Protein AF-A0A961SZR9-F1 (afdb_monomer_lite)

Foldseek 3Di:
DDPPDPPDDPVPPDPCVVVVVVVVVVVVVVLLVVQLVVLLVVLCCCQPVVVCHPVNSVVSSVVSSVVSVVVD

pLDDT: mean 86.39, std 16.59, range [46.81, 98.06]

Structure (mmCIF, N/CA/C/O backbone):
data_AF-A0A961SZR9-F1
#
_entry.id   AF-A0A961SZR9-F1
#
loop_
_atom_site.group_PDB
_atom_site.id
_atom_site.type_symbol
_atom_site.label_atom_id
_atom_site.label_alt_id
_atom_site.label_comp_id
_atom_site.label_asym_id
_atom_site.label_entity_id
_atom_site.label_seq_id
_atom_site.pdbx_PDB_ins_code
_atom_site.Cartn_x
_atom_site.Cartn_y
_atom_site.Cartn_z
_atom_site.occupancy
_atom_site.B_iso_or_equiv
_atom_site.auth_seq_id
_atom_site.auth_comp_id
_atom_site.auth_asym_id
_atom_site.auth_atom_id
_atom_site.pdbx_PDB_model_num
ATOM 1 N N . MET A 1 1 ? -32.210 -8.864 58.350 1.00 46.81 1 MET A N 1
ATOM 2 C CA . MET A 1 1 ? -30.923 -8.241 57.972 1.00 46.81 1 MET A CA 1
ATOM 3 C C . MET A 1 1 ? -30.812 -8.267 56.460 1.00 46.81 1 MET A C 1
ATOM 5 O O . MET A 1 1 ? -30.559 -9.316 55.886 1.00 46.81 1 MET A O 1
ATOM 9 N N . ALA A 1 2 ? -31.106 -7.137 55.822 1.00 48.94 2 ALA A N 1
ATOM 10 C CA . ALA A 1 2 ? -30.940 -6.962 54.388 1.00 48.94 2 ALA A CA 1
ATOM 11 C C . ALA A 1 2 ? -29.445 -6.849 54.058 1.00 48.94 2 ALA A C 1
ATOM 13 O O . ALA A 1 2 ? -28.772 -5.960 54.572 1.00 48.94 2 ALA A O 1
ATOM 14 N N . LYS A 1 3 ? -28.937 -7.724 53.186 1.00 54.69 3 LYS A N 1
ATOM 15 C CA . LYS A 1 3 ? -27.698 -7.482 52.436 1.00 54.69 3 LYS A CA 1
ATOM 16 C C . LYS A 1 3 ? -28.060 -7.348 50.959 1.00 54.69 3 LYS A C 1
ATOM 18 O O . LYS A 1 3 ? -27.800 -8.236 50.158 1.00 54.69 3 LYS A O 1
ATOM 23 N N . ALA A 1 4 ? -28.717 -6.241 50.625 1.00 52.81 4 ALA A N 1
ATOM 24 C CA . ALA A 1 4 ? -28.852 -5.770 49.253 1.00 52.81 4 ALA A CA 1
ATOM 25 C C . ALA A 1 4 ? -27.792 -4.685 49.046 1.00 52.81 4 ALA A C 1
ATOM 27 O O . ALA A 1 4 ? -27.962 -3.535 49.437 1.00 52.81 4 ALA A O 1
ATOM 28 N N . GLY A 1 5 ? -26.654 -5.106 48.511 1.00 49.88 5 GLY A N 1
ATOM 29 C CA . GLY A 1 5 ? -25.518 -4.249 48.210 1.00 49.88 5 GLY A CA 1
ATOM 30 C C . GLY A 1 5 ? -24.586 -4.962 47.244 1.00 49.88 5 GLY A C 1
ATOM 31 O O . GLY A 1 5 ? -23.424 -5.171 47.565 1.00 49.88 5 GLY A O 1
ATOM 32 N N . ASN A 1 6 ? -25.123 -5.398 46.101 1.00 53.19 6 ASN A N 1
ATOM 33 C CA . ASN A 1 6 ? -24.334 -5.785 44.933 1.00 53.19 6 ASN A CA 1
ATOM 34 C C . ASN A 1 6 ? -24.599 -4.782 43.802 1.00 53.19 6 ASN A C 1
ATOM 36 O O . ASN A 1 6 ? -25.306 -5.073 42.843 1.00 53.19 6 ASN A O 1
ATOM 40 N N . HIS A 1 7 ? -24.062 -3.575 43.952 1.00 47.38 7 HIS A N 1
ATOM 41 C CA . HIS A 1 7 ? -24.010 -2.573 42.886 1.00 47.38 7 HIS A CA 1
ATOM 42 C C . HIS A 1 7 ? -22.543 -2.350 42.495 1.00 47.38 7 HIS A C 1
ATOM 44 O O . HIS A 1 7 ? -22.037 -1.240 42.623 1.00 47.38 7 HIS A O 1
ATOM 50 N N . GLY A 1 8 ? -21.832 -3.424 42.126 1.00 50.34 8 GLY A N 1
ATOM 51 C CA . GLY A 1 8 ? -20.383 -3.365 41.886 1.00 50.34 8 GLY A CA 1
ATOM 52 C C . GLY A 1 8 ? -19.866 -4.055 40.625 1.00 50.34 8 GLY A C 1
ATOM 53 O O . GLY A 1 8 ? -18.855 -3.611 40.100 1.00 50.34 8 GLY A O 1
ATOM 54 N N . GLU A 1 9 ? -20.537 -5.089 40.103 1.00 52.53 9 GLU A N 1
ATOM 55 C CA . GLU A 1 9 ? -19.943 -5.913 39.025 1.00 52.53 9 GLU A CA 1
ATOM 56 C C . GLU A 1 9 ? -20.857 -6.152 37.810 1.00 52.53 9 GLU A C 1
ATOM 58 O O . GLU A 1 9 ? -20.413 -6.692 36.805 1.00 52.53 9 GLU A O 1
ATOM 63 N N . THR A 1 10 ? -22.117 -5.706 37.842 1.00 53.22 10 THR A N 1
ATOM 64 C CA . THR A 1 10 ? -23.079 -5.899 36.733 1.00 53.22 10 THR A CA 1
ATOM 65 C C . THR A 1 10 ? -23.672 -4.599 36.183 1.00 53.22 10 THR A C 1
ATOM 67 O O . THR A 1 10 ? -24.531 -4.636 35.308 1.00 53.22 10 THR A O 1
ATOM 70 N N . ALA A 1 11 ? -23.215 -3.435 36.660 1.00 50.91 11 ALA A N 1
ATOM 71 C CA . ALA A 1 11 ? -23.769 -2.133 36.272 1.00 50.91 11 ALA A CA 1
ATOM 72 C C . ALA A 1 11 ? -23.215 -1.571 34.946 1.00 50.91 11 ALA A C 1
ATOM 74 O O . ALA A 1 11 ? -23.719 -0.566 34.462 1.00 50.91 11 ALA A O 1
ATOM 75 N N . ASN A 1 12 ? -22.209 -2.210 34.341 1.00 58.59 12 ASN A N 1
ATOM 76 C CA . ASN A 1 12 ? -21.712 -1.861 33.008 1.00 58.59 12 ASN A CA 1
ATOM 77 C C . ASN A 1 12 ? -21.369 -3.136 32.229 1.00 58.59 12 ASN A C 1
ATOM 79 O O . ASN A 1 12 ? -20.213 -3.377 31.891 1.00 58.59 12 ASN A O 1
ATOM 83 N N . ALA A 1 13 ? -22.371 -3.968 31.937 1.00 63.22 13 ALA A N 1
ATOM 84 C CA . ALA A 1 13 ? -22.262 -4.921 30.834 1.00 63.22 13 ALA A CA 1
ATOM 85 C C . ALA A 1 13 ? -22.247 -4.116 29.522 1.00 63.22 13 ALA A C 1
ATOM 87 O O . ALA A 1 13 ? -23.262 -3.991 28.841 1.00 63.22 13 ALA A O 1
ATOM 88 N N . MET A 1 14 ? -21.125 -3.448 29.245 1.00 72.69 14 MET A N 1
ATOM 89 C CA . MET A 1 14 ? -20.940 -2.694 28.014 1.00 72.69 14 MET A CA 1
ATOM 90 C C . MET A 1 14 ? -20.947 -3.690 26.853 1.00 72.69 14 MET A C 1
ATOM 92 O O . MET A 1 14 ? -20.345 -4.759 26.954 1.00 72.69 14 MET A O 1
ATOM 96 N N . ASP A 1 15 ? -21.638 -3.362 25.765 1.00 79.62 15 ASP A N 1
ATOM 97 C CA . ASP A 1 15 ? -21.658 -4.212 24.578 1.00 79.62 15 ASP A CA 1
ATOM 98 C C . ASP A 1 15 ? -20.285 -4.185 23.888 1.00 79.62 15 ASP A C 1
ATOM 100 O O . ASP A 1 15 ? -19.952 -3.286 23.108 1.00 79.62 15 ASP A O 1
ATOM 104 N N . TYR A 1 16 ? -19.459 -5.176 24.221 1.00 85.06 16 TYR A N 1
ATOM 105 C CA . TYR A 1 16 ? -18.123 -5.340 23.661 1.00 85.06 16 TYR A CA 1
ATOM 106 C C . TYR A 1 16 ? -18.139 -5.844 22.217 1.00 85.06 16 TYR A C 1
ATOM 108 O O . TYR A 1 16 ? -17.152 -5.642 21.508 1.00 85.06 16 TYR A O 1
ATOM 116 N N . ALA A 1 17 ? -19.238 -6.445 21.745 1.00 87.88 17 ALA A N 1
ATOM 117 C CA . ALA A 1 17 ? -19.300 -6.983 20.388 1.00 87.88 17 ALA A CA 1
ATOM 118 C C . ALA A 1 17 ? -19.155 -5.862 19.347 1.00 87.88 17 ALA A C 1
ATOM 120 O O . ALA A 1 17 ? -18.423 -5.996 18.363 1.00 87.88 17 ALA A O 1
ATOM 121 N N . GLU A 1 18 ? -19.779 -4.712 19.602 1.00 89.31 18 GLU A N 1
ATOM 122 C CA . GLU A 1 18 ? -19.673 -3.539 18.732 1.00 89.31 18 GLU A CA 1
ATOM 123 C C . GLU A 1 18 ? -18.311 -2.830 18.822 1.00 89.31 18 GLU A C 1
ATOM 125 O O . GLU A 1 18 ? -17.791 -2.340 17.809 1.00 89.31 18 GLU A O 1
ATOM 130 N N . HIS A 1 19 ?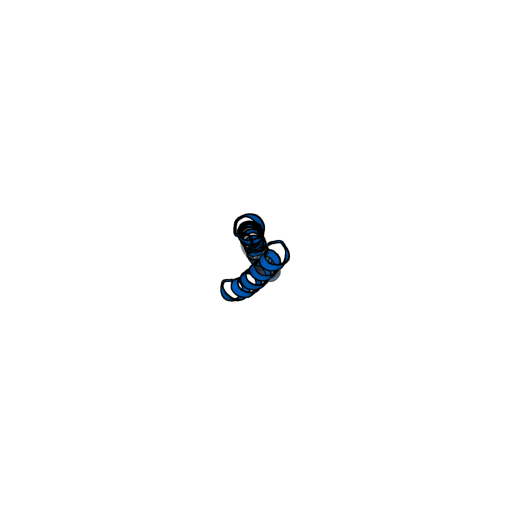 -17.688 -2.830 20.007 1.00 90.00 19 HIS A N 1
ATOM 131 C CA . HIS A 1 19 ? -16.322 -2.326 20.189 1.00 90.00 19 HIS A CA 1
ATOM 132 C C . HIS A 1 19 ? -15.312 -3.149 19.385 1.00 90.00 19 HIS A C 1
ATOM 134 O O . HIS A 1 19 ? -14.514 -2.581 18.633 1.00 90.00 19 HIS A O 1
ATOM 140 N N . GLU A 1 20 ? -15.371 -4.479 19.480 1.00 92.25 20 GLU A N 1
ATOM 141 C CA . GLU A 1 20 ? -14.469 -5.353 18.729 1.00 92.25 20 GLU A CA 1
ATOM 142 C C . GLU A 1 20 ? -14.714 -5.266 17.223 1.00 92.25 20 GLU A C 1
ATOM 144 O O . GLU A 1 20 ? -13.758 -5.169 16.448 1.00 92.25 20 GLU A O 1
ATOM 149 N N . ARG A 1 21 ? -15.980 -5.207 16.787 1.00 93.25 21 ARG A N 1
ATOM 150 C CA . ARG A 1 21 ? -16.325 -5.051 15.366 1.00 93.25 21 ARG A CA 1
ATOM 151 C C . ARG A 1 21 ? -15.683 -3.802 14.765 1.00 93.25 21 ARG A C 1
ATOM 153 O O . ARG A 1 21 ? -15.049 -3.875 13.707 1.00 93.25 21 ARG A O 1
ATOM 160 N N . THR A 1 22 ? -15.816 -2.666 15.445 1.00 95.62 22 THR A N 1
ATOM 161 C CA . THR A 1 22 ? -15.258 -1.388 14.980 1.00 95.62 22 THR A CA 1
ATOM 162 C C . THR A 1 22 ? -13.733 -1.398 15.033 1.00 95.62 22 THR A C 1
ATOM 164 O O . THR A 1 22 ? -13.082 -0.957 14.083 1.00 95.62 22 THR A O 1
ATOM 167 N N . TYR A 1 23 ? -13.149 -1.968 16.089 1.00 95.75 23 TYR A N 1
ATOM 168 C CA . TYR A 1 23 ? -11.701 -2.111 16.220 1.00 95.75 23 TYR A CA 1
ATOM 169 C C . TYR A 1 23 ? -11.099 -2.978 15.105 1.00 95.75 23 TYR A C 1
ATOM 171 O O . TYR A 1 23 ? -10.108 -2.592 14.482 1.00 95.75 23 TYR A O 1
ATOM 179 N N . HIS A 1 24 ? -11.732 -4.102 14.760 1.00 96.31 24 HIS A N 1
ATOM 180 C CA . HIS A 1 24 ? -11.313 -4.923 13.625 1.00 96.31 24 HIS A CA 1
ATOM 181 C C . HIS A 1 24 ? -11.436 -4.182 12.291 1.00 96.31 24 HIS A C 1
ATOM 183 O O . HIS A 1 24 ? -10.564 -4.331 11.430 1.00 96.31 24 HIS A O 1
ATOM 189 N N . GLY A 1 25 ? -12.479 -3.366 12.117 1.00 97.19 25 GLY A N 1
ATOM 190 C CA . GLY A 1 25 ? -12.613 -2.472 10.966 1.00 97.19 25 GLY A CA 1
ATOM 191 C C . GLY A 1 25 ? -11.454 -1.476 10.875 1.00 97.19 25 GLY A C 1
ATOM 192 O O . GLY A 1 25 ? -10.805 -1.379 9.832 1.00 97.19 25 GLY A O 1
ATOM 193 N N . PHE A 1 26 ? -11.137 -0.807 11.984 1.00 97.50 26 PHE A N 1
ATOM 194 C CA . PHE A 1 26 ? -10.012 0.122 12.090 1.00 97.50 26 PHE A CA 1
ATOM 195 C C . PHE A 1 26 ? -8.671 -0.551 11.776 1.00 97.50 26 PHE A C 1
ATOM 197 O O . PHE A 1 26 ? -7.885 -0.016 10.991 1.00 97.50 26 PHE A O 1
ATOM 204 N N . LEU A 1 27 ? -8.415 -1.739 12.330 1.00 97.38 27 LEU A N 1
ATOM 205 C CA . LEU A 1 27 ? -7.186 -2.484 12.063 1.00 97.38 27 LEU A CA 1
ATOM 206 C C . LEU A 1 27 ? -7.066 -2.865 10.587 1.00 97.38 27 LEU A C 1
ATOM 208 O O . LEU A 1 27 ? -6.006 -2.667 9.995 1.00 97.38 27 LEU A O 1
ATOM 212 N N . LYS A 1 28 ? -8.142 -3.375 9.973 1.00 96.56 28 LYS A N 1
ATOM 213 C CA . LYS A 1 28 ? -8.148 -3.705 8.540 1.00 96.56 28 LYS A CA 1
ATOM 214 C C . LYS A 1 28 ? -7.858 -2.465 7.696 1.00 96.56 28 LYS A C 1
ATOM 216 O O . LYS A 1 28 ? -6.958 -2.507 6.861 1.00 96.56 28 LYS A O 1
ATOM 221 N N . LEU A 1 29 ? -8.563 -1.362 7.949 1.00 97.19 29 LEU A N 1
ATOM 222 C CA . LEU A 1 29 ? -8.369 -0.104 7.226 1.00 97.19 29 LEU A CA 1
ATOM 223 C C . LEU A 1 29 ? -6.934 0.415 7.373 1.00 97.19 29 LEU A C 1
ATOM 225 O O . LEU A 1 29 ? -6.306 0.785 6.383 1.00 97.19 29 LEU A O 1
ATOM 229 N N . THR A 1 30 ? -6.401 0.401 8.593 1.00 97.75 30 THR A N 1
ATOM 230 C CA . THR A 1 30 ? -5.042 0.867 8.890 1.00 97.75 30 THR A CA 1
ATOM 231 C C . THR A 1 30 ? -3.998 0.042 8.144 1.00 97.75 30 THR A C 1
ATOM 233 O O . THR A 1 30 ? -3.135 0.616 7.481 1.00 97.75 30 THR A O 1
ATOM 236 N N . LYS A 1 31 ? -4.093 -1.294 8.175 1.00 96.31 31 LYS A N 1
ATOM 237 C CA . LYS A 1 31 ? -3.157 -2.170 7.453 1.00 96.31 31 LYS A CA 1
ATOM 238 C C . LYS A 1 31 ? -3.187 -1.915 5.945 1.00 96.31 31 LYS A C 1
ATOM 240 O O . LYS A 1 31 ? -2.132 -1.730 5.344 1.00 96.31 31 LYS A O 1
ATOM 245 N N . TRP A 1 32 ? -4.380 -1.833 5.352 1.00 97.25 32 TRP A N 1
ATOM 246 C CA . TRP A 1 32 ? -4.535 -1.534 3.924 1.00 97.25 32 TRP A CA 1
ATOM 247 C C . TRP A 1 32 ? -4.017 -0.144 3.548 1.00 97.25 32 TRP A C 1
ATOM 249 O O . TRP A 1 32 ? -3.402 0.017 2.496 1.00 97.25 32 TRP A O 1
ATOM 259 N N . THR A 1 33 ? -4.207 0.846 4.420 1.00 97.56 33 THR A N 1
ATOM 260 C CA . THR A 1 33 ? -3.719 2.216 4.202 1.00 97.56 33 THR A CA 1
ATOM 261 C C . THR A 1 33 ? -2.194 2.259 4.220 1.00 97.56 33 THR A C 1
ATOM 263 O O . THR A 1 33 ? -1.583 2.797 3.299 1.00 97.56 33 THR A O 1
ATOM 266 N N . ILE A 1 34 ? -1.568 1.642 5.226 1.00 97.62 34 ILE A N 1
ATOM 267 C CA . ILE A 1 34 ? -0.105 1.576 5.336 1.00 97.62 34 ILE A CA 1
ATOM 268 C C . ILE A 1 34 ? 0.487 0.827 4.138 1.00 97.62 34 ILE A C 1
ATOM 270 O O . ILE A 1 34 ? 1.428 1.323 3.519 1.00 97.62 34 ILE A O 1
ATOM 274 N N . ALA A 1 35 ? -0.082 -0.324 3.767 1.00 97.38 35 ALA A N 1
ATOM 275 C CA . ALA A 1 35 ? 0.362 -1.076 2.596 1.00 97.38 35 ALA A CA 1
ATOM 276 C C . ALA A 1 35 ? 0.235 -0.260 1.301 1.00 97.38 35 ALA A C 1
ATOM 278 O O . ALA A 1 35 ? 1.170 -0.234 0.502 1.00 97.38 35 ALA A O 1
ATOM 279 N N . GLY A 1 36 ? -0.868 0.475 1.128 1.00 97.00 36 GLY A N 1
ATOM 280 C CA . GLY A 1 36 ? -1.061 1.388 0.001 1.00 97.00 36 GLY A CA 1
ATOM 281 C C . GLY A 1 36 ? -0.014 2.504 -0.049 1.00 97.00 36 GLY A C 1
ATOM 282 O O . GLY A 1 36 ? 0.560 2.751 -1.109 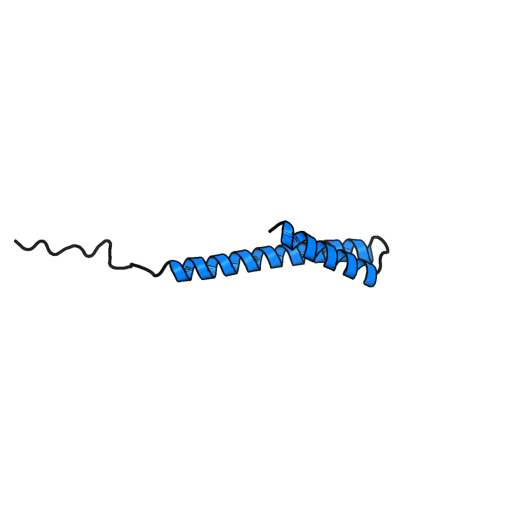1.00 97.00 36 GLY A O 1
ATOM 283 N N . CYS A 1 37 ? 0.295 3.136 1.088 1.00 98.06 37 CYS A N 1
ATOM 284 C CA . CYS A 1 37 ? 1.355 4.145 1.183 1.00 98.06 37 CYS A CA 1
ATOM 285 C C . CYS A 1 37 ? 2.723 3.569 0.791 1.00 98.06 37 CYS A C 1
ATOM 287 O O . CYS A 1 37 ? 3.430 4.168 -0.018 1.00 98.06 37 CYS A O 1
ATOM 289 N N . VAL A 1 38 ? 3.091 2.400 1.322 1.00 97.56 38 VAL A N 1
ATOM 290 C CA . VAL A 1 38 ? 4.368 1.741 1.000 1.00 97.56 38 VAL A CA 1
ATOM 291 C C . VAL A 1 38 ? 4.433 1.370 -0.485 1.00 97.56 38 VAL A C 1
ATOM 293 O O . VAL A 1 38 ? 5.421 1.685 -1.150 1.00 97.56 38 VAL A O 1
ATOM 296 N N . ALA A 1 39 ? 3.373 0.767 -1.028 1.00 97.38 39 ALA A N 1
ATOM 297 C CA . ALA A 1 39 ? 3.291 0.406 -2.441 1.00 97.38 39 ALA A CA 1
ATOM 298 C C . ALA A 1 39 ? 3.412 1.634 -3.354 1.00 97.38 39 ALA A C 1
ATOM 300 O O . ALA A 1 39 ? 4.122 1.579 -4.358 1.00 97.38 39 ALA A O 1
ATOM 301 N N . LEU A 1 40 ? 2.772 2.753 -2.995 1.00 96.69 40 LEU A N 1
ATOM 302 C CA . LEU A 1 40 ? 2.856 4.008 -3.744 1.00 96.69 40 LEU A CA 1
ATOM 303 C C . LEU A 1 40 ? 4.286 4.554 -3.769 1.00 96.69 40 LEU A C 1
ATOM 305 O O . LEU A 1 40 ? 4.782 4.921 -4.834 1.00 96.69 40 LEU A O 1
ATOM 309 N N . LEU A 1 41 ? 4.966 4.570 -2.620 1.00 96.88 41 LEU A N 1
ATOM 310 C CA . LEU A 1 41 ? 6.347 5.047 -2.533 1.00 96.88 41 LEU A CA 1
ATOM 311 C C . LEU A 1 41 ? 7.294 4.193 -3.388 1.00 96.88 41 LEU A C 1
ATOM 313 O O . LEU A 1 41 ? 8.114 4.743 -4.123 1.00 96.88 41 LEU A O 1
ATOM 317 N N . ILE A 1 42 ? 7.144 2.864 -3.359 1.00 96.25 42 ILE A N 1
ATOM 318 C CA . ILE A 1 42 ? 7.945 1.951 -4.191 1.00 96.25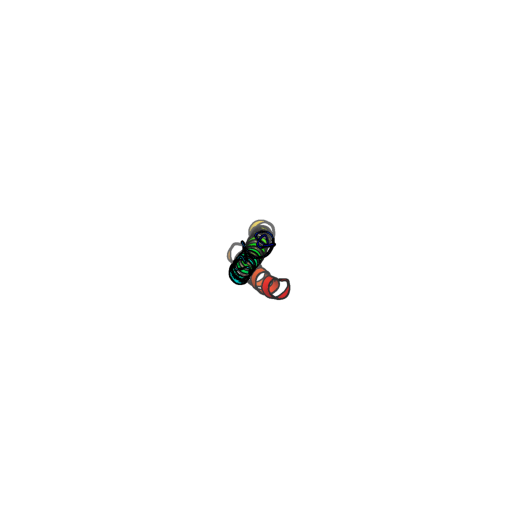 42 ILE A CA 1
ATOM 319 C C . ILE A 1 42 ? 7.627 2.140 -5.680 1.00 96.25 42 ILE A C 1
ATOM 321 O O . ILE A 1 42 ? 8.535 2.180 -6.509 1.00 96.25 42 ILE A O 1
ATOM 325 N N . ALA A 1 43 ? 6.353 2.297 -6.035 1.00 96.50 43 ALA A N 1
ATOM 326 C CA . ALA A 1 43 ? 5.932 2.518 -7.413 1.00 96.50 43 ALA A CA 1
ATOM 327 C C . ALA A 1 43 ? 6.463 3.837 -7.987 1.00 96.50 43 ALA A C 1
ATOM 329 O O . ALA A 1 43 ? 6.923 3.865 -9.127 1.00 96.50 43 ALA A O 1
ATOM 330 N N . MET A 1 44 ? 6.454 4.918 -7.201 1.00 95.19 44 MET A N 1
ATOM 331 C CA . MET A 1 44 ? 7.068 6.191 -7.588 1.00 95.19 44 MET A CA 1
ATOM 332 C C . MET A 1 44 ? 8.587 6.056 -7.709 1.00 95.19 44 MET A C 1
ATOM 334 O O . MET A 1 44 ? 9.173 6.580 -8.657 1.00 95.19 44 MET A O 1
ATOM 338 N N . ALA A 1 45 ? 9.219 5.306 -6.800 1.00 95.00 45 ALA A N 1
ATOM 339 C CA . ALA A 1 45 ? 10.644 5.023 -6.885 1.00 95.00 45 ALA A CA 1
ATOM 340 C C . ALA A 1 45 ? 10.992 4.309 -8.206 1.00 95.00 45 ALA A C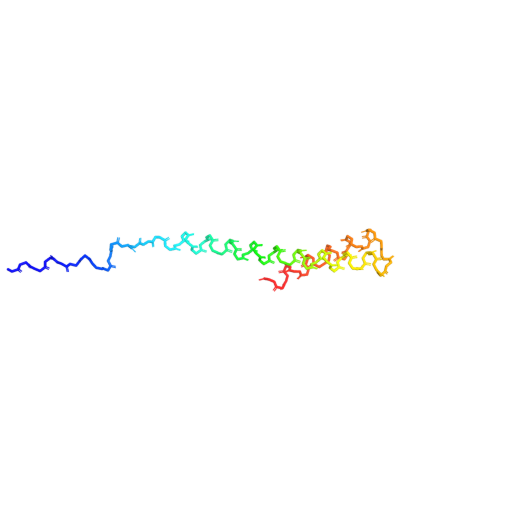 1
ATOM 342 O O . ALA A 1 45 ? 11.855 4.767 -8.953 1.00 95.00 45 ALA A O 1
ATOM 343 N N . ALA A 1 46 ? 10.265 3.244 -8.549 1.00 93.62 46 ALA A N 1
ATOM 344 C CA . ALA A 1 46 ? 10.462 2.516 -9.800 1.00 93.62 46 ALA A CA 1
ATOM 345 C C . ALA A 1 46 ? 10.121 3.373 -11.037 1.00 93.62 46 ALA A C 1
ATOM 347 O O . ALA A 1 46 ? 10.906 3.448 -11.982 1.00 93.62 46 ALA A O 1
ATOM 348 N N . GLY A 1 47 ? 8.977 4.057 -11.028 1.00 92.81 47 GLY A N 1
ATOM 349 C CA . GLY A 1 47 ? 8.494 4.846 -12.162 1.00 92.81 47 GLY A CA 1
ATOM 350 C C . GLY A 1 47 ? 9.414 6.009 -12.534 1.00 92.81 47 GLY A C 1
ATOM 351 O O . GLY A 1 47 ? 9.676 6.221 -13.718 1.00 92.81 47 GLY A O 1
ATOM 352 N N . PHE A 1 48 ? 9.941 6.738 -11.544 1.00 89.19 48 PHE A N 1
ATOM 353 C CA . PHE A 1 48 ? 10.751 7.935 -11.791 1.00 89.19 48 PHE A CA 1
ATOM 354 C C . PHE A 1 48 ? 12.261 7.680 -11.765 1.00 89.19 48 PHE A C 1
ATOM 356 O O . PHE A 1 48 ? 12.970 8.242 -12.596 1.00 89.19 48 PHE A O 1
ATOM 363 N N . PHE A 1 49 ? 12.769 6.834 -10.860 1.00 88.25 49 PHE A N 1
ATOM 364 C CA . PHE A 1 49 ? 14.219 6.639 -10.707 1.00 88.25 49 PHE A CA 1
ATOM 365 C C . PHE A 1 49 ? 14.770 5.451 -11.501 1.00 88.25 49 PHE A C 1
ATOM 367 O O . PHE A 1 49 ? 15.927 5.491 -11.906 1.00 88.25 49 PHE A O 1
ATOM 374 N N . ALA A 1 50 ? 13.966 4.415 -11.765 1.00 87.56 50 ALA A N 1
ATOM 375 C CA . ALA A 1 50 ? 14.402 3.242 -12.534 1.00 87.56 50 ALA A CA 1
ATOM 376 C C . ALA A 1 50 ? 13.994 3.287 -14.022 1.00 87.56 50 ALA A C 1
ATOM 378 O O . ALA A 1 50 ? 14.198 2.318 -14.748 1.00 87.56 50 ALA A O 1
ATOM 379 N N . GLY A 1 51 ? 13.438 4.409 -14.498 1.00 85.94 51 GLY A N 1
ATOM 380 C CA . GLY A 1 51 ? 13.157 4.639 -15.922 1.00 85.94 51 GLY A CA 1
ATOM 381 C C . GLY A 1 51 ? 11.916 3.928 -16.476 1.00 85.94 51 GLY A C 1
ATOM 382 O O . GLY A 1 51 ? 11.674 3.980 -17.679 1.00 85.94 51 GLY A O 1
ATOM 383 N N . PHE A 1 52 ? 11.100 3.300 -15.624 1.00 86.94 52 PHE A N 1
ATOM 384 C CA . PHE A 1 52 ? 9.867 2.611 -16.030 1.00 86.94 52 PHE A CA 1
ATOM 385 C C . PHE A 1 52 ? 8.735 3.564 -16.468 1.00 86.94 52 PHE A C 1
ATOM 387 O O . PHE A 1 52 ? 7.754 3.130 -17.080 1.00 86.94 52 PHE A O 1
ATOM 394 N N . GLY A 1 53 ? 8.852 4.860 -16.160 1.00 91.19 53 GLY A N 1
ATOM 395 C CA . GLY A 1 53 ? 7.852 5.878 -16.473 1.00 91.19 53 GLY A CA 1
ATOM 396 C C . GLY A 1 53 ? 6.542 5.696 -15.697 1.00 91.19 53 GLY A C 1
ATOM 397 O O . GLY A 1 53 ? 6.424 4.854 -14.805 1.00 91.19 53 GLY A O 1
ATOM 398 N N . LEU A 1 54 ? 5.523 6.488 -16.052 1.00 91.12 54 LEU A N 1
ATOM 399 C CA . LEU A 1 54 ? 4.220 6.466 -15.374 1.00 91.12 54 LEU A CA 1
ATOM 400 C C . LEU A 1 54 ? 3.529 5.101 -15.494 1.00 91.12 54 LEU A C 1
ATOM 402 O O . LEU A 1 54 ? 3.063 4.553 -14.500 1.00 91.12 54 LEU A O 1
ATOM 406 N N . PHE A 1 55 ? 3.488 4.534 -16.701 1.00 93.56 55 PHE A N 1
ATOM 407 C CA . PHE A 1 55 ? 2.807 3.263 -16.944 1.00 93.56 55 PHE A CA 1
ATOM 408 C C . PHE A 1 55 ? 3.481 2.097 -16.219 1.00 93.56 55 PHE A C 1
ATOM 410 O O . PHE A 1 55 ? 2.789 1.289 -15.604 1.00 93.56 55 PHE A O 1
ATOM 417 N N . GLY A 1 56 ? 4.815 2.030 -16.216 1.00 93.81 56 GLY A N 1
ATOM 418 C CA . GLY A 1 56 ? 5.520 0.994 -15.466 1.00 93.81 56 GLY A CA 1
ATOM 419 C C . GLY A 1 56 ? 5.379 1.168 -13.950 1.00 93.81 56 GLY A C 1
ATOM 420 O O . GLY A 1 56 ? 5.172 0.181 -13.248 1.00 93.81 56 GLY A O 1
ATOM 421 N N . GLY A 1 57 ? 5.360 2.408 -13.447 1.00 95.12 57 GLY A N 1
ATOM 422 C CA . GLY A 1 57 ? 5.028 2.695 -12.047 1.00 95.12 57 GLY A CA 1
ATOM 423 C C . GLY A 1 57 ? 3.625 2.213 -11.653 1.00 95.12 57 GLY A C 1
ATOM 424 O O . GLY A 1 57 ? 3.469 1.579 -10.612 1.00 95.12 57 GLY A O 1
ATOM 425 N N . ILE A 1 58 ? 2.612 2.429 -12.502 1.00 95.75 58 ILE A N 1
ATOM 426 C CA . ILE A 1 58 ? 1.236 1.946 -12.267 1.00 95.75 58 ILE A CA 1
ATOM 427 C C . ILE A 1 58 ? 1.183 0.413 -12.214 1.00 95.75 58 ILE A C 1
ATOM 429 O O . ILE A 1 58 ? 0.504 -0.147 -11.352 1.00 95.75 58 ILE A O 1
ATOM 433 N N . VAL A 1 59 ? 1.915 -0.276 -13.094 1.00 96.62 59 VAL A N 1
ATOM 434 C CA . VAL A 1 59 ? 1.993 -1.747 -13.081 1.00 96.62 59 VAL A CA 1
ATOM 435 C C . VAL A 1 59 ? 2.640 -2.247 -11.788 1.00 96.62 59 VAL A C 1
ATOM 437 O O . VAL A 1 59 ? 2.089 -3.134 -11.136 1.00 96.62 59 VAL A O 1
ATOM 440 N N . VAL A 1 60 ? 3.763 -1.651 -11.373 1.00 96.00 60 VAL A N 1
ATOM 441 C CA . VAL A 1 60 ? 4.430 -1.989 -10.104 1.00 96.00 60 VAL A CA 1
ATOM 442 C C . VAL A 1 60 ? 3.498 -1.743 -8.915 1.00 96.00 60 VAL A C 1
ATOM 444 O O . VAL A 1 60 ? 3.379 -2.607 -8.047 1.00 96.00 60 VAL A O 1
ATOM 447 N N . PHE A 1 61 ? 2.788 -0.613 -8.896 1.00 97.19 61 PHE A N 1
ATOM 448 C CA . PHE A 1 61 ? 1.803 -0.306 -7.859 1.00 97.19 61 PHE A CA 1
ATOM 449 C C . PHE A 1 61 ? 0.713 -1.380 -7.772 1.00 97.19 61 PHE A C 1
ATOM 451 O O . PHE A 1 61 ? 0.464 -1.911 -6.691 1.00 97.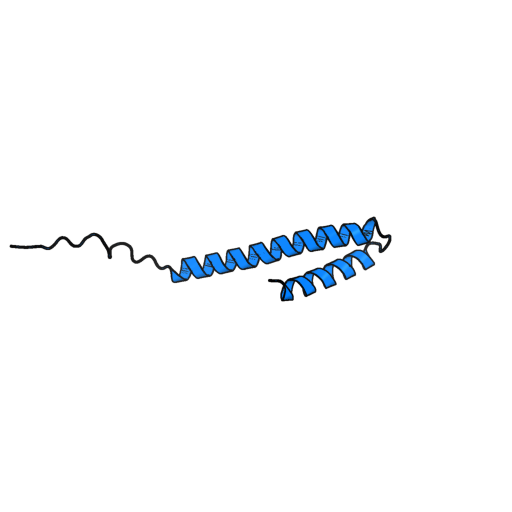19 61 PHE A O 1
ATOM 458 N N . ALA A 1 62 ? 0.100 -1.746 -8.902 1.00 97.25 62 ALA A N 1
ATOM 459 C CA . ALA A 1 62 ? -0.957 -2.755 -8.940 1.00 97.25 62 ALA A CA 1
ATOM 460 C C . ALA A 1 62 ? -0.469 -4.121 -8.432 1.00 97.25 62 ALA A C 1
ATOM 462 O O . ALA A 1 62 ? -1.151 -4.757 -7.628 1.00 97.25 62 ALA A O 1
ATOM 463 N N . ILE A 1 63 ? 0.733 -4.544 -8.839 1.00 97.12 63 ILE A N 1
ATOM 464 C CA . ILE A 1 63 ? 1.338 -5.801 -8.376 1.00 97.12 63 ILE A CA 1
ATOM 4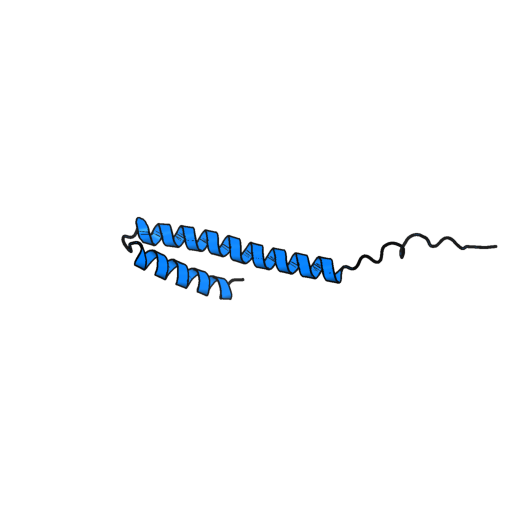65 C C . ILE A 1 63 ? 1.551 -5.775 -6.859 1.00 97.12 63 ILE A C 1
ATOM 467 O O . ILE A 1 63 ? 1.207 -6.741 -6.182 1.00 97.12 63 ILE A O 1
ATOM 471 N N . LEU A 1 64 ? 2.076 -4.679 -6.307 1.00 97.12 64 LEU A N 1
ATOM 472 C CA . LEU A 1 64 ? 2.333 -4.563 -4.868 1.00 97.12 64 LEU A CA 1
ATOM 473 C C . LEU A 1 64 ? 1.046 -4.483 -4.039 1.00 97.12 64 LEU A C 1
ATOM 475 O O . LEU A 1 64 ? 0.986 -5.052 -2.948 1.00 97.12 64 LEU A O 1
ATOM 479 N N . VAL A 1 65 ? -0.003 -3.838 -4.553 1.00 97.00 65 VAL A N 1
ATOM 480 C CA . VAL A 1 65 ? -1.328 -3.836 -3.912 1.00 97.00 65 VAL A CA 1
ATOM 481 C C . VAL A 1 65 ? -1.915 -5.250 -3.884 1.00 97.00 65 VAL A C 1
ATOM 483 O O . VAL A 1 65 ? -2.410 -5.680 -2.844 1.00 97.00 65 VAL A O 1
ATOM 486 N N . ILE A 1 66 ? -1.800 -6.007 -4.981 1.00 97.00 66 ILE A N 1
ATOM 487 C CA . ILE A 1 66 ? -2.230 -7.413 -5.024 1.00 97.00 66 ILE A CA 1
ATOM 488 C C . ILE A 1 66 ? -1.385 -8.264 -4.068 1.00 97.00 66 ILE A C 1
ATOM 490 O O . ILE A 1 66 ? -1.931 -9.065 -3.317 1.00 97.00 66 ILE A O 1
ATOM 494 N N . ALA A 1 67 ? -0.067 -8.063 -4.034 1.00 97.06 67 ALA A N 1
ATOM 495 C CA . ALA A 1 67 ? 0.820 -8.768 -3.112 1.00 97.06 67 ALA A CA 1
ATOM 496 C C . ALA A 1 67 ? 0.464 -8.487 -1.640 1.00 97.06 67 ALA A C 1
ATOM 498 O O . ALA A 1 67 ? 0.520 -9.390 -0.806 1.00 97.06 67 ALA A O 1
ATOM 499 N N . SER A 1 68 ? 0.029 -7.263 -1.331 1.00 94.75 68 SER A N 1
ATOM 500 C CA . SER A 1 68 ? -0.382 -6.861 0.020 1.00 94.75 68 SER A CA 1
ATOM 501 C C . SER A 1 68 ? -1.603 -7.634 0.526 1.00 94.75 68 SER A C 1
ATOM 503 O O . SER A 1 68 ? -1.705 -7.858 1.729 1.00 94.75 68 SER A O 1
ATOM 505 N N . TYR A 1 69 ? -2.481 -8.108 -0.368 1.00 95.19 69 TYR A N 1
ATOM 506 C CA . TYR A 1 69 ? -3.608 -8.975 -0.001 1.00 95.19 69 TYR A CA 1
ATOM 507 C C . TYR A 1 69 ? -3.150 -10.281 0.665 1.00 95.19 69 TYR A C 1
ATOM 509 O O . TYR A 1 69 ? -3.820 -10.779 1.559 1.00 95.19 69 TYR A O 1
ATOM 517 N N . PHE A 1 70 ? -2.011 -10.834 0.240 1.00 94.69 70 PHE A N 1
ATOM 518 C CA . PHE A 1 70 ? -1.476 -12.082 0.793 1.00 94.69 70 PHE A CA 1
ATOM 519 C C . PHE A 1 70 ? -0.653 -11.872 2.069 1.00 94.69 70 PHE A C 1
ATOM 521 O O . PHE A 1 70 ? -0.410 -12.825 2.804 1.00 94.69 70 PHE A O 1
ATOM 528 N N . ALA A 1 71 ? -0.193 -10.644 2.316 1.00 91.38 71 ALA A N 1
ATOM 529 C CA . ALA A 1 71 ? 0.664 -10.313 3.450 1.00 91.38 71 ALA A CA 1
ATOM 530 C C . ALA A 1 71 ? -0.110 -9.884 4.714 1.00 91.38 71 ALA A C 1
ATOM 532 O O . ALA A 1 71 ? 0.478 -9.862 5.797 1.00 91.38 71 ALA A O 1
ATOM 533 N N . ILE A 1 72 ? -1.387 -9.504 4.584 1.00 90.50 72 ILE A N 1
ATOM 534 C CA . ILE A 1 72 ? -2.229 -8.910 5.643 1.00 90.50 72 ILE A CA 1
ATOM 535 C C . ILE A 1 72 ? -3.359 -9.846 6.056 1.00 90.50 72 ILE A C 1
ATOM 537 O O . ILE A 1 72 ? -3.619 -9.894 7.287 1.00 90.50 72 ILE A O 1
#

Secondary structure (DSSP, 8-state):
-------SSSTT---HHHHHHHHHHHHHHHHHHHHHHHHHHHHHIIIIISS-HHHHHHHHHHHHHHHHHHH-

Radius of gyration: 24.07 Å; chains: 1; bounding box: 45×20×75 Å

Sequence (72 aa):
MAKAGNHGETANAMDYAEHERTYHGFLKLTKWTIAGCVALLIAMAAGFFAGFGLFGGIVVFAILVIASYFAI